Protein AF-A0A7S2WT23-F1 (afdb_monomer_lite)

Sequence (118 aa):
MSPLREPGRLGVALLGVVIVLTSAPALVLPLGLIFGAGTLAGWVFVKVLGQPALVGMLLAGLILRNVLPPALGLPDLRASYVIRGVALATIMLRAGLGLEVEAVAAQPLRLSLLAIVP

Radius of gyration: 19.06 Å; chains: 1; bounding box: 32×42×46 Å

Foldseek 3Di:
DDDDDDPPVVVVVVVVVVVVCVVDPLNCVLVVVLVVLLVVQLCCCCPPVVDHSVVSSVVSVVCCPVVPPCVSCHPPPVRVVVVVVVVVVVVVVVVVVPDDVVVCVVCVPVVVCVVVPD

Organism: NCBI:txid1034831

Secondary structure (DSSP, 8-state):
------THHHHHHHHHHHHHHHS-HHHHHHHHHHHHHHHHHHHHHHHTS---HHHHHHHHHHHHHHHS-GGGTPPPHHHHHHHHHHHHHHHHHHHHHTS-HHHHHHSHHHHHHHHH--

pLDDT: mean 74.92, std 12.89, range [41.28, 91.44]

Structure (mmCIF, N/CA/C/O backbone):
data_AF-A0A7S2WT23-F1
#
_entry.id   AF-A0A7S2WT23-F1
#
loop_
_atom_site.group_PDB
_atom_site.id
_atom_site.type_symbol
_atom_site.label_atom_id
_atom_site.label_alt_id
_atom_site.label_comp_id
_atom_site.label_asym_id
_atom_site.label_entity_id
_atom_site.label_seq_id
_atom_site.pdbx_PDB_ins_code
_atom_site.Cartn_x
_atom_site.Cartn_y
_atom_site.Cartn_z
_atom_site.occupancy
_atom_site.B_iso_or_equiv
_atom_site.auth_seq_id
_atom_site.auth_comp_id
_atom_site.auth_asym_id
_atom_site.auth_atom_id
_atom_site.pdbx_PDB_model_num
ATOM 1 N N . MET A 1 1 ? 5.422 27.945 26.414 1.00 42.12 1 MET A N 1
ATOM 2 C CA . MET A 1 1 ? 6.297 27.899 25.222 1.00 42.12 1 MET A CA 1
ATOM 3 C C . MET A 1 1 ? 5.836 26.743 24.350 1.00 42.12 1 MET A C 1
ATOM 5 O O . MET A 1 1 ? 6.148 25.599 24.634 1.00 42.12 1 MET A O 1
ATOM 9 N N . SER A 1 2 ? 4.982 27.044 23.377 1.00 41.28 2 SER A N 1
ATOM 10 C CA . SER A 1 2 ? 4.256 26.090 22.533 1.00 41.28 2 SER A CA 1
ATOM 11 C C . SER A 1 2 ? 4.743 26.205 21.084 1.00 41.28 2 SER A C 1
ATOM 13 O O . SER A 1 2 ? 4.551 27.271 20.494 1.00 41.28 2 SER A O 1
ATOM 15 N N . PRO A 1 3 ? 5.338 25.164 20.478 1.00 47.53 3 PRO A N 1
ATOM 16 C CA . PRO A 1 3 ? 5.655 25.175 19.060 1.00 47.53 3 PRO A CA 1
ATOM 17 C C . PRO A 1 3 ? 4.491 24.545 18.279 1.00 47.53 3 PRO A C 1
ATOM 19 O O . PRO A 1 3 ? 4.433 23.337 18.075 1.00 47.53 3 PRO A O 1
ATOM 22 N N . LEU A 1 4 ? 3.545 25.379 17.845 1.00 61.16 4 LEU A N 1
ATOM 23 C CA . LEU A 1 4 ? 2.530 25.044 16.841 1.00 61.16 4 LEU A CA 1
ATOM 24 C C . LEU A 1 4 ? 2.577 26.103 15.739 1.00 61.16 4 LEU A C 1
ATOM 26 O O . LEU A 1 4 ? 1.946 27.147 15.873 1.00 61.16 4 LEU A O 1
ATOM 30 N N . ARG A 1 5 ? 3.331 25.846 14.667 1.00 53.56 5 ARG A N 1
ATOM 31 C CA . ARG A 1 5 ? 3.137 26.394 13.308 1.00 53.56 5 ARG A CA 1
ATOM 32 C C . ARG A 1 5 ? 4.366 26.060 12.480 1.00 53.56 5 ARG A C 1
ATOM 34 O O . ARG A 1 5 ? 5.413 26.601 12.776 1.00 53.56 5 ARG A O 1
ATOM 41 N N . GLU A 1 6 ? 4.208 25.205 11.472 1.00 54.00 6 GLU A N 1
ATOM 42 C CA . GLU A 1 6 ? 4.614 25.467 10.077 1.00 54.00 6 GLU A CA 1
ATOM 43 C C . GLU A 1 6 ? 3.987 24.392 9.152 1.00 54.00 6 GLU A C 1
ATOM 45 O O . GLU A 1 6 ? 4.681 23.517 8.632 1.00 54.00 6 GLU A O 1
ATOM 50 N N . PRO A 1 7 ? 2.659 24.425 8.915 1.00 52.50 7 PRO A N 1
ATOM 51 C CA . PRO A 1 7 ? 1.992 23.528 7.958 1.00 52.50 7 PRO A CA 1
ATOM 52 C C . PRO A 1 7 ? 2.458 23.711 6.494 1.00 52.50 7 PRO A C 1
ATOM 54 O O . PRO A 1 7 ? 2.131 22.893 5.638 1.00 52.50 7 PRO A O 1
ATOM 57 N N . GLY A 1 8 ? 3.254 24.745 6.190 1.00 53.06 8 GLY A N 1
ATOM 58 C CA . GLY A 1 8 ? 3.769 25.020 4.844 1.00 53.06 8 GLY A CA 1
ATOM 59 C C . GLY A 1 8 ? 4.872 24.066 4.372 1.00 53.06 8 GLY A C 1
ATOM 60 O O . GLY A 1 8 ? 4.921 23.733 3.192 1.00 53.06 8 GLY A O 1
ATOM 61 N N . ARG A 1 9 ? 5.732 23.550 5.262 1.00 52.75 9 ARG A N 1
ATOM 62 C CA . ARG A 1 9 ? 6.879 22.716 4.838 1.00 52.75 9 ARG A CA 1
ATOM 63 C C . ARG A 1 9 ? 6.465 21.326 4.354 1.00 52.75 9 ARG A C 1
ATOM 65 O O . ARG A 1 9 ? 7.093 20.793 3.444 1.00 52.75 9 ARG A O 1
ATOM 72 N N . LEU A 1 10 ? 5.385 20.767 4.904 1.00 55.28 10 LEU A N 1
ATOM 73 C CA . LEU A 1 10 ? 4.840 19.473 4.475 1.00 55.28 10 LEU A CA 1
ATOM 74 C C . LEU A 1 10 ? 4.181 19.568 3.093 1.00 55.28 10 LEU A C 1
ATOM 76 O O . LEU A 1 10 ? 4.384 18.689 2.258 1.00 55.28 10 LEU A O 1
ATOM 80 N N . GLY A 1 11 ? 3.462 20.663 2.824 1.00 55.03 11 GLY A N 1
ATOM 81 C CA . GLY A 1 11 ? 2.871 20.933 1.512 1.00 55.03 11 GLY A CA 1
ATOM 82 C C . GLY A 1 11 ? 3.928 21.138 0.429 1.00 55.03 11 GLY A C 1
ATOM 83 O O . GLY A 1 11 ? 3.818 20.554 -0.644 1.00 55.03 11 GLY A O 1
ATOM 84 N N . VAL A 1 12 ? 4.994 21.887 0.730 1.00 56.59 12 VAL A N 1
ATOM 85 C CA . VAL A 1 12 ? 6.110 22.121 -0.205 1.00 56.59 12 VAL A CA 1
ATOM 86 C C . VAL A 1 12 ? 6.935 20.847 -0.431 1.00 56.59 12 VAL A C 1
ATOM 88 O O . VAL A 1 12 ? 7.392 20.615 -1.545 1.00 56.59 12 VAL A O 1
ATOM 91 N N . ALA A 1 13 ? 7.072 19.974 0.573 1.00 55.97 13 ALA A N 1
ATOM 92 C CA . ALA A 1 13 ? 7.712 18.668 0.411 1.00 55.97 13 ALA A CA 1
ATOM 93 C C . ALA A 1 13 ? 6.870 17.702 -0.442 1.00 55.97 13 ALA A C 1
ATOM 95 O O . ALA A 1 13 ? 7.418 17.022 -1.305 1.00 55.97 13 ALA A O 1
ATOM 96 N N . LEU A 1 14 ? 5.546 17.671 -0.256 1.00 56.06 14 LEU A N 1
ATOM 97 C CA . LEU A 1 14 ? 4.631 16.875 -1.084 1.00 56.06 14 LEU A CA 1
ATOM 98 C C . LEU A 1 14 ? 4.591 17.384 -2.530 1.00 56.06 14 LEU A C 1
ATOM 100 O O . LEU A 1 14 ? 4.715 16.584 -3.453 1.00 56.06 14 LEU A O 1
ATOM 104 N N . LEU A 1 15 ? 4.506 18.702 -2.734 1.00 54.06 15 LEU A N 1
ATOM 105 C CA . LEU A 1 15 ? 4.620 19.326 -4.057 1.00 54.06 15 LEU A CA 1
ATOM 106 C C . LEU A 1 15 ? 5.982 19.043 -4.692 1.00 54.06 15 LEU A C 1
ATOM 108 O O . LEU A 1 15 ? 6.037 18.668 -5.855 1.00 54.06 15 LEU A O 1
ATOM 112 N N . GLY A 1 16 ? 7.069 19.142 -3.926 1.00 56.41 16 GLY A N 1
ATOM 113 C CA . GLY A 1 16 ? 8.415 18.805 -4.384 1.00 56.41 16 GLY A CA 1
ATOM 114 C C . GLY A 1 16 ? 8.545 17.342 -4.808 1.00 56.41 16 GLY A C 1
ATOM 115 O O . GLY A 1 16 ? 9.106 17.066 -5.862 1.00 56.41 16 GLY A O 1
ATOM 116 N N . VAL A 1 17 ? 7.966 16.400 -4.057 1.00 59.53 17 VAL A N 1
ATOM 117 C CA . VAL A 1 17 ? 7.945 14.974 -4.425 1.00 59.53 17 VAL A CA 1
ATOM 118 C C . VAL A 1 17 ? 7.114 14.736 -5.687 1.00 59.53 17 VAL A C 1
ATOM 120 O O . VAL A 1 17 ? 7.558 14.005 -6.567 1.00 59.53 17 VAL A O 1
ATOM 123 N N . VAL A 1 18 ? 5.955 15.384 -5.827 1.00 58.72 18 VAL A N 1
ATOM 124 C CA . VAL A 1 18 ? 5.112 15.285 -7.032 1.00 58.72 18 VAL A CA 1
ATOM 125 C C . VAL A 1 18 ? 5.816 15.887 -8.258 1.00 58.72 18 VAL A C 1
ATOM 127 O O . VAL A 1 18 ? 5.779 15.300 -9.338 1.00 58.72 18 VAL A O 1
ATOM 130 N N . ILE A 1 19 ? 6.523 17.009 -8.102 1.00 56.31 19 ILE A N 1
ATOM 131 C CA . ILE A 1 19 ? 7.289 17.666 -9.175 1.00 56.31 19 ILE A CA 1
ATOM 132 C C . ILE A 1 19 ? 8.529 16.834 -9.566 1.00 56.31 19 ILE A C 1
ATOM 134 O O . ILE A 1 19 ? 8.837 16.674 -10.748 1.00 56.31 19 ILE A O 1
ATOM 138 N N . VAL A 1 20 ? 9.218 16.221 -8.599 1.00 56.88 20 VAL A N 1
ATOM 139 C CA . VAL A 1 20 ? 10.360 15.325 -8.865 1.00 56.88 20 VAL A CA 1
ATOM 140 C C . VAL A 1 20 ? 9.909 14.011 -9.519 1.00 56.88 20 VAL A C 1
ATOM 142 O O . VAL A 1 20 ? 10.590 13.518 -10.415 1.00 56.88 20 VAL A O 1
ATOM 145 N N . LEU A 1 21 ? 8.741 13.464 -9.158 1.00 56.22 21 LEU A N 1
ATOM 146 C CA . LEU A 1 21 ? 8.181 12.282 -9.828 1.00 56.22 21 LEU A CA 1
ATOM 147 C C . LEU A 1 21 ? 7.705 12.562 -11.266 1.00 56.22 21 LEU A C 1
ATOM 149 O O . LEU A 1 21 ? 7.743 11.658 -12.096 1.00 56.22 21 LEU A O 1
ATOM 153 N N . THR A 1 22 ? 7.256 13.785 -11.569 1.00 56.50 22 THR A N 1
ATOM 154 C CA . THR A 1 22 ? 6.714 14.157 -12.895 1.00 56.50 22 THR A CA 1
ATOM 155 C C . THR A 1 22 ? 7.769 14.636 -13.894 1.00 56.50 22 THR A C 1
ATOM 157 O O . THR A 1 22 ? 7.532 14.585 -15.098 1.00 56.50 22 THR A O 1
ATOM 160 N N . SER A 1 23 ? 8.949 15.054 -13.429 1.00 54.41 23 SER A N 1
ATOM 161 C CA . SER A 1 23 ? 10.048 15.555 -14.275 1.00 54.41 23 SER A CA 1
ATOM 162 C C . SER A 1 23 ? 10.962 14.462 -14.850 1.00 54.41 23 SER A C 1
ATOM 164 O O . SER A 1 23 ? 11.787 14.751 -15.716 1.00 54.41 23 SER A O 1
ATOM 166 N N . ALA A 1 24 ? 10.802 13.204 -14.426 1.00 60.12 24 ALA A N 1
ATOM 167 C CA . ALA A 1 24 ? 11.529 12.058 -14.969 1.00 60.12 24 ALA A CA 1
ATOM 168 C C . ALA A 1 24 ? 10.611 11.210 -15.878 1.00 60.12 24 ALA A C 1
ATOM 170 O O . ALA A 1 24 ? 9.957 10.284 -15.388 1.00 60.12 24 ALA A O 1
ATOM 171 N N . PRO A 1 25 ? 10.568 11.452 -17.206 1.00 59.53 25 PRO A N 1
ATOM 172 C CA . PRO A 1 25 ? 9.687 10.716 -18.125 1.00 59.53 25 PRO A CA 1
ATOM 173 C C . PRO A 1 25 ? 9.951 9.199 -18.132 1.00 59.53 25 PRO A C 1
ATOM 175 O O . PRO A 1 25 ? 9.050 8.416 -18.422 1.00 59.53 25 PRO A O 1
ATOM 178 N N . ALA A 1 26 ? 11.156 8.773 -17.734 1.00 63.09 26 ALA A N 1
ATOM 179 C CA . ALA A 1 26 ? 11.527 7.367 -17.593 1.00 63.09 26 ALA A CA 1
ATOM 180 C C . ALA A 1 26 ? 10.816 6.636 -16.433 1.00 63.09 26 ALA A C 1
ATOM 182 O O . ALA A 1 26 ? 10.719 5.415 -16.467 1.00 63.09 26 ALA A O 1
ATOM 183 N N . LEU A 1 27 ? 10.311 7.352 -15.417 1.00 64.19 27 LEU A N 1
ATOM 184 C CA . LEU A 1 27 ? 9.663 6.753 -14.238 1.00 64.19 27 LEU A CA 1
ATOM 185 C C . LEU A 1 27 ? 8.131 6.726 -14.332 1.00 64.19 27 LEU A C 1
ATOM 187 O O . LEU A 1 27 ? 7.490 5.931 -13.646 1.00 64.19 27 LEU A O 1
ATOM 191 N N . VAL A 1 28 ? 7.534 7.543 -15.202 1.00 70.62 28 VAL A N 1
ATOM 192 C CA . VAL A 1 28 ? 6.072 7.622 -15.369 1.00 70.62 28 VAL A CA 1
ATOM 193 C C . VAL A 1 28 ? 5.500 6.300 -15.882 1.00 70.62 28 VAL A C 1
ATOM 195 O O . VAL A 1 28 ? 4.486 5.823 -15.379 1.00 70.62 28 VAL A O 1
ATOM 198 N N . LEU A 1 29 ? 6.175 5.682 -16.852 1.00 73.88 29 LEU A N 1
ATOM 199 C CA . LEU A 1 29 ? 5.743 4.434 -17.478 1.00 73.88 29 LEU A CA 1
ATOM 200 C C . LEU A 1 29 ? 5.783 3.232 -16.510 1.00 73.88 29 LEU A C 1
ATOM 202 O O . LEU A 1 29 ? 4.747 2.581 -16.355 1.00 73.88 29 LEU A O 1
ATOM 206 N N . PRO A 1 30 ? 6.892 2.946 -15.793 1.00 75.00 30 PRO A N 1
ATOM 207 C CA . PRO A 1 30 ? 6.920 1.851 -14.824 1.00 75.00 30 PRO A CA 1
ATOM 208 C C . PRO A 1 30 ? 5.988 2.100 -13.630 1.00 75.00 30 PRO A C 1
ATOM 210 O O . PRO A 1 30 ? 5.333 1.164 -13.177 1.00 75.00 30 PRO A O 1
ATOM 213 N N . LEU A 1 31 ? 5.854 3.342 -13.143 1.00 75.38 31 LEU A N 1
ATOM 214 C CA . LEU A 1 31 ? 4.915 3.656 -12.058 1.00 75.38 31 LEU A CA 1
ATOM 215 C C . LEU A 1 31 ? 3.453 3.513 -12.492 1.00 75.38 31 LEU A C 1
ATOM 217 O O . LEU A 1 31 ? 2.656 2.946 -11.747 1.00 75.38 31 LEU A O 1
ATOM 221 N N . GLY A 1 32 ? 3.107 3.973 -13.696 1.00 79.56 32 GLY A N 1
ATOM 222 C CA . GLY A 1 32 ? 1.774 3.796 -14.270 1.00 79.56 32 GLY A CA 1
ATOM 223 C C . GLY A 1 32 ? 1.428 2.322 -14.475 1.00 79.56 32 GLY A C 1
ATOM 224 O O . GLY A 1 32 ? 0.322 1.897 -14.147 1.00 79.56 32 GLY A O 1
ATOM 225 N N . LEU A 1 33 ? 2.393 1.520 -14.931 1.00 81.31 33 LEU A N 1
ATOM 226 C CA . LEU A 1 33 ? 2.237 0.077 -15.099 1.00 81.31 33 LEU A CA 1
ATOM 227 C C . LEU A 1 33 ? 2.042 -0.641 -13.753 1.00 81.31 33 LEU A C 1
ATOM 229 O O . LEU A 1 33 ? 1.126 -1.450 -13.627 1.00 81.31 33 LEU A O 1
ATOM 233 N N . ILE A 1 34 ? 2.839 -0.310 -12.730 1.00 82.25 34 ILE A N 1
ATOM 234 C CA . ILE A 1 34 ? 2.670 -0.845 -11.367 1.00 82.25 34 ILE A CA 1
ATOM 235 C C . ILE A 1 34 ? 1.296 -0.462 -10.805 1.00 82.25 34 ILE A C 1
ATOM 237 O O . ILE A 1 34 ? 0.594 -1.313 -10.257 1.00 82.25 34 ILE A O 1
ATOM 241 N N . PHE A 1 35 ? 0.896 0.802 -10.955 1.00 83.44 35 PHE A N 1
ATOM 242 C CA . PHE A 1 35 ? -0.388 1.290 -10.464 1.00 83.44 35 PHE A CA 1
ATOM 243 C C . PHE A 1 35 ? -1.560 0.589 -11.156 1.00 83.44 35 PHE A C 1
ATOM 245 O O . PHE A 1 35 ? -2.450 0.078 -10.473 1.00 83.44 35 PHE A O 1
ATOM 252 N N . GLY A 1 36 ? -1.533 0.511 -12.490 1.00 84.56 36 GLY A N 1
ATOM 253 C CA . GLY A 1 36 ? -2.564 -0.138 -13.297 1.00 84.56 36 GLY A CA 1
ATOM 254 C C . GLY A 1 36 ? -2.673 -1.633 -13.010 1.00 84.56 36 GLY A C 1
ATOM 255 O O . GLY A 1 36 ? -3.761 -2.121 -12.715 1.00 84.56 36 GLY A O 1
ATOM 256 N N . ALA A 1 37 ? -1.550 -2.358 -13.007 1.00 84.69 37 ALA A N 1
ATOM 257 C CA . ALA A 1 37 ? -1.531 -3.786 -12.694 1.00 84.69 37 ALA A CA 1
ATOM 258 C C . ALA A 1 37 ? -2.028 -4.066 -11.265 1.00 84.69 37 ALA A C 1
ATOM 260 O O . ALA A 1 37 ? -2.814 -4.990 -11.051 1.00 84.69 37 ALA A O 1
ATOM 261 N N . GLY A 1 38 ? -1.625 -3.243 -10.291 1.00 84.81 38 GLY A N 1
ATOM 262 C CA . GLY A 1 38 ? -2.072 -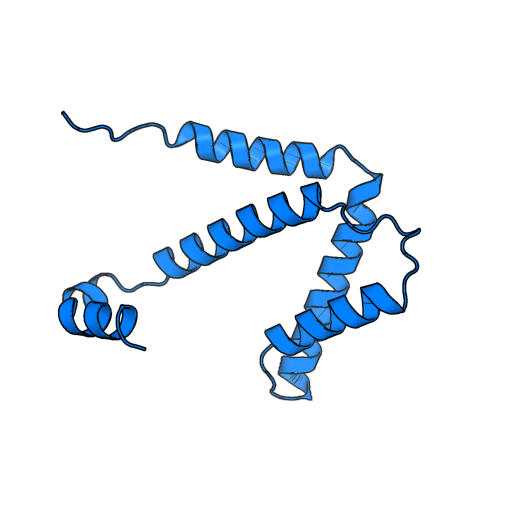3.362 -8.905 1.00 84.81 38 GLY A CA 1
ATOM 263 C C . GLY A 1 38 ? -3.571 -3.107 -8.727 1.00 84.81 38 GLY A C 1
ATOM 264 O O . GLY A 1 38 ? -4.235 -3.855 -8.010 1.00 84.81 38 GLY A O 1
ATOM 265 N N . THR A 1 39 ? -4.135 -2.094 -9.396 1.00 85.25 39 THR A N 1
ATOM 266 C CA . THR A 1 39 ? -5.583 -1.815 -9.324 1.00 85.25 39 THR A CA 1
ATOM 267 C C . THR A 1 39 ? -6.408 -2.902 -9.997 1.00 85.25 39 THR A C 1
ATOM 269 O O . THR A 1 39 ? -7.399 -3.342 -9.417 1.00 85.25 39 THR A O 1
ATOM 272 N N . LEU A 1 40 ? -5.986 -3.379 -11.171 1.00 85.94 40 LEU A N 1
ATOM 273 C CA . LEU A 1 40 ? -6.664 -4.467 -11.877 1.00 85.94 40 LEU A CA 1
ATOM 274 C C . LEU A 1 40 ? -6.657 -5.754 -11.051 1.00 85.94 40 LEU A C 1
ATOM 276 O O . LEU A 1 40 ? -7.709 -6.348 -10.830 1.00 85.94 40 LEU A O 1
ATOM 280 N N . ALA A 1 41 ? -5.498 -6.152 -10.525 1.00 86.44 41 ALA A N 1
ATOM 281 C CA . ALA A 1 41 ? -5.391 -7.357 -9.711 1.00 86.44 41 ALA A CA 1
ATOM 282 C C . ALA A 1 41 ? -6.166 -7.242 -8.394 1.00 86.44 41 ALA A C 1
ATOM 284 O O . ALA A 1 41 ? -6.866 -8.177 -8.013 1.00 86.44 41 ALA A O 1
ATOM 285 N N . GLY A 1 42 ? -6.101 -6.090 -7.718 1.00 82.69 42 GLY A N 1
ATOM 286 C CA . GLY A 1 42 ? -6.899 -5.833 -6.519 1.00 82.69 42 GLY A CA 1
ATOM 287 C C . GLY A 1 42 ? -8.402 -5.917 -6.800 1.00 82.69 42 GLY A C 1
ATOM 288 O O . GLY A 1 42 ? -9.139 -6.531 -6.032 1.00 82.69 42 GLY A O 1
ATOM 289 N N . TRP A 1 43 ? -8.855 -5.366 -7.929 1.00 86.31 43 TRP A N 1
ATOM 290 C CA . TRP A 1 43 ? -10.255 -5.432 -8.344 1.00 86.31 43 TRP A CA 1
ATOM 291 C C . TRP A 1 43 ? -10.701 -6.864 -8.650 1.00 86.31 43 TRP A C 1
ATOM 293 O O . TRP A 1 43 ? -11.739 -7.293 -8.147 1.00 86.31 43 TRP A O 1
ATOM 303 N N . VAL A 1 44 ? -9.899 -7.626 -9.399 1.00 86.88 44 VAL A N 1
ATOM 304 C CA . VAL A 1 44 ? -10.175 -9.039 -9.701 1.00 86.88 44 VAL A CA 1
ATOM 305 C C . VAL A 1 44 ? -10.250 -9.864 -8.414 1.00 86.88 44 VAL A C 1
ATOM 307 O O . VAL A 1 44 ? -11.192 -10.631 -8.238 1.00 86.88 44 VAL A O 1
ATOM 310 N N . PHE A 1 45 ? -9.321 -9.675 -7.474 1.00 86.75 45 PHE A N 1
ATOM 311 C CA . PHE A 1 45 ? -9.316 -10.425 -6.213 1.00 86.75 45 PHE A CA 1
ATOM 312 C C . PHE A 1 45 ? -10.534 -10.127 -5.335 1.00 86.75 45 PHE A C 1
ATOM 314 O O . PHE A 1 45 ? -11.101 -11.048 -4.748 1.00 86.75 45 PHE A O 1
ATOM 321 N N . VAL A 1 46 ? -10.989 -8.874 -5.297 1.00 89.12 46 VAL A N 1
ATOM 322 C CA . VAL A 1 46 ? -12.195 -8.509 -4.542 1.00 89.12 46 VAL A CA 1
ATOM 323 C C . VAL A 1 46 ? -13.461 -9.017 -5.229 1.00 89.12 46 VAL A C 1
ATOM 325 O O . VAL A 1 46 ? -14.351 -9.536 -4.560 1.00 89.12 46 VAL A O 1
ATOM 328 N N . LYS A 1 47 ? -13.575 -8.861 -6.554 1.00 86.75 47 LYS A N 1
ATOM 329 C CA . LYS A 1 47 ? -14.820 -9.149 -7.285 1.00 86.75 47 LYS A CA 1
ATOM 330 C C . LYS A 1 47 ? -15.003 -10.610 -7.668 1.00 86.75 47 LYS A C 1
ATOM 332 O O . LYS A 1 47 ? -16.141 -11.060 -7.718 1.00 86.75 47 LYS A O 1
ATOM 337 N N . VAL A 1 48 ? -13.919 -11.325 -7.953 1.00 85.12 48 VAL A N 1
ATOM 338 C CA . VAL A 1 48 ? -13.969 -12.710 -8.442 1.00 85.12 48 VAL A CA 1
ATOM 339 C C . VAL A 1 48 ? -13.681 -13.700 -7.318 1.00 85.12 48 VAL A C 1
ATOM 341 O O . VAL A 1 48 ? -14.378 -14.700 -7.197 1.00 85.12 48 VAL A O 1
ATOM 344 N N . LEU A 1 49 ? -12.674 -13.418 -6.485 1.00 80.81 49 LEU A N 1
ATOM 345 C CA . LEU A 1 49 ? -12.203 -14.351 -5.452 1.00 80.81 49 LEU A CA 1
ATOM 346 C C . LEU A 1 49 ? -12.761 -14.052 -4.053 1.00 80.81 49 LEU A C 1
ATOM 348 O O . LEU A 1 49 ? -12.591 -14.868 -3.151 1.00 80.81 49 LEU A O 1
ATOM 352 N N . GLY A 1 50 ? -13.394 -12.890 -3.846 1.00 85.38 50 GLY A N 1
ATOM 353 C CA . GLY A 1 50 ? -13.881 -12.455 -2.530 1.00 85.38 50 GLY A CA 1
ATOM 354 C C . GLY A 1 50 ? -12.767 -12.245 -1.496 1.00 85.38 50 GLY A C 1
ATOM 355 O O . GLY A 1 50 ? -13.033 -12.176 -0.299 1.00 85.38 50 GLY A O 1
ATOM 356 N N . GLN A 1 51 ? -11.513 -12.166 -1.945 1.00 87.06 51 GLN A N 1
ATOM 357 C CA . GLN A 1 51 ? -10.340 -12.008 -1.094 1.00 87.06 51 GLN A CA 1
ATOM 358 C C . GLN A 1 51 ? -9.982 -10.526 -0.915 1.00 87.06 51 GLN A C 1
ATOM 360 O O . GLN A 1 51 ? -10.331 -9.687 -1.751 1.00 87.06 51 GLN A O 1
ATOM 365 N N . PRO A 1 52 ? -9.261 -10.168 0.164 1.00 87.06 52 PRO A N 1
ATOM 366 C CA . PRO A 1 52 ? -8.838 -8.792 0.383 1.00 87.06 52 PRO A CA 1
ATOM 367 C C . PRO A 1 52 ? -7.953 -8.292 -0.767 1.00 87.06 52 PRO A C 1
ATOM 369 O O . PRO A 1 52 ? -6.992 -8.952 -1.165 1.00 87.06 52 PRO A O 1
ATOM 372 N N . ALA A 1 53 ? -8.240 -7.079 -1.255 1.00 83.12 53 ALA A N 1
ATOM 373 C CA . ALA A 1 53 ? -7.545 -6.444 -2.385 1.00 83.12 53 ALA A CA 1
ATOM 374 C C . ALA A 1 53 ? -6.013 -6.427 -2.240 1.00 83.12 53 ALA A C 1
ATOM 376 O O . ALA A 1 53 ? -5.286 -6.511 -3.228 1.00 83.12 53 ALA A O 1
ATOM 377 N N . LEU A 1 54 ? -5.536 -6.344 -0.995 1.00 85.75 54 LEU A N 1
ATOM 378 C CA . LEU A 1 54 ? -4.123 -6.353 -0.618 1.00 85.75 54 LEU A CA 1
ATOM 379 C C . LEU A 1 54 ? -3.377 -7.585 -1.150 1.00 85.75 54 LEU A C 1
ATOM 381 O O . LEU A 1 54 ? -2.245 -7.459 -1.613 1.00 85.75 54 LEU A O 1
ATOM 385 N N . VAL A 1 55 ? -4.021 -8.756 -1.141 1.00 86.69 55 VAL A N 1
ATOM 386 C CA . VAL A 1 55 ? -3.432 -10.005 -1.648 1.00 86.69 55 VAL A CA 1
ATOM 387 C C . VAL A 1 55 ? -3.250 -9.928 -3.162 1.00 86.69 55 VAL A C 1
ATOM 389 O O . VAL A 1 55 ? -2.169 -10.227 -3.669 1.00 86.69 55 VAL A O 1
ATOM 392 N N . GLY A 1 56 ? -4.267 -9.441 -3.880 1.00 84.44 56 GLY A N 1
ATOM 393 C CA . GLY A 1 56 ? -4.192 -9.236 -5.328 1.00 84.44 56 GLY A CA 1
ATOM 394 C C . GLY A 1 56 ? -3.113 -8.224 -5.720 1.00 84.44 56 GLY A C 1
ATOM 395 O O . GLY A 1 56 ? -2.334 -8.469 -6.639 1.00 84.44 56 GLY A O 1
ATOM 396 N N . MET A 1 57 ? -3.001 -7.121 -4.977 1.00 85.62 57 MET A N 1
ATOM 3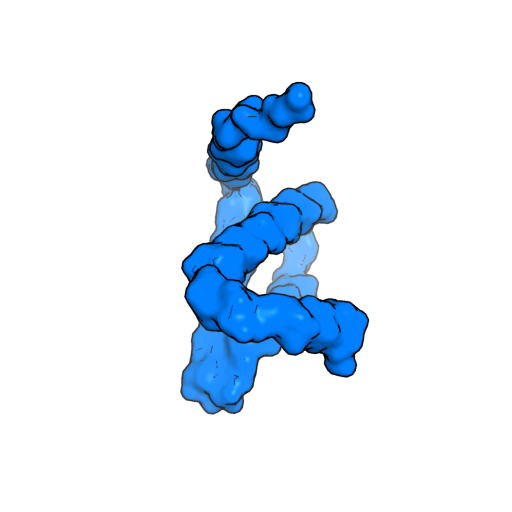97 C CA . MET A 1 57 ? -1.958 -6.111 -5.188 1.00 85.62 57 MET A CA 1
ATOM 398 C C . MET A 1 57 ? -0.542 -6.661 -4.955 1.00 85.62 57 MET A C 1
ATOM 400 O O . MET A 1 57 ? 0.378 -6.329 -5.704 1.00 85.62 57 MET A O 1
ATOM 404 N N . LEU A 1 58 ? -0.354 -7.524 -3.952 1.00 86.50 58 LEU A N 1
ATOM 405 C CA . LEU A 1 58 ? 0.944 -8.134 -3.657 1.00 86.50 58 LEU A CA 1
ATOM 406 C C . LEU A 1 58 ? 1.352 -9.157 -4.725 1.00 86.50 58 LEU A C 1
ATOM 408 O O . LEU A 1 58 ? 2.497 -9.151 -5.182 1.00 86.50 58 LEU A O 1
ATOM 412 N N . LEU A 1 59 ? 0.409 -9.990 -5.171 1.00 86.31 59 LEU A N 1
ATOM 413 C CA . LEU A 1 59 ? 0.638 -10.944 -6.255 1.00 86.31 59 LEU A CA 1
ATOM 414 C C . LEU A 1 59 ? 0.951 -10.243 -7.574 1.00 86.31 59 LEU A C 1
ATOM 416 O O . LEU A 1 59 ? 1.877 -10.659 -8.265 1.00 86.31 59 LEU A O 1
ATOM 420 N N . ALA A 1 60 ? 0.260 -9.145 -7.892 1.00 85.94 60 ALA A N 1
ATOM 421 C CA . ALA A 1 60 ? 0.579 -8.336 -9.064 1.00 85.94 60 ALA A CA 1
ATOM 422 C C . ALA A 1 60 ? 2.033 -7.864 -9.041 1.00 85.94 60 ALA A C 1
ATOM 424 O O . ALA A 1 60 ? 2.736 -8.037 -10.030 1.00 85.94 60 ALA A O 1
ATOM 425 N N . GLY A 1 61 ? 2.511 -7.340 -7.907 1.00 83.06 61 GLY A N 1
ATOM 426 C CA . GLY A 1 61 ? 3.905 -6.919 -7.757 1.00 83.06 61 GLY A CA 1
ATOM 427 C C . GLY A 1 61 ? 4.907 -8.071 -7.887 1.00 83.06 61 GLY A C 1
ATOM 428 O O . GLY A 1 61 ? 5.960 -7.904 -8.502 1.00 83.06 61 GLY A O 1
ATOM 429 N N . LEU A 1 62 ? 4.578 -9.253 -7.354 1.00 84.00 62 LEU A N 1
ATOM 430 C CA . LEU A 1 62 ? 5.426 -10.444 -7.457 1.00 84.00 62 LEU A CA 1
ATOM 431 C C . LEU A 1 62 ? 5.496 -10.973 -8.895 1.00 84.00 62 LEU A C 1
ATOM 433 O O . LEU A 1 62 ? 6.574 -11.334 -9.362 1.00 84.00 62 LEU A O 1
ATOM 437 N N . ILE A 1 63 ? 4.376 -10.971 -9.616 1.00 85.25 63 ILE A N 1
ATOM 438 C CA . ILE A 1 63 ? 4.324 -11.341 -11.034 1.00 85.25 63 ILE A CA 1
ATOM 439 C C . ILE A 1 63 ? 5.112 -10.325 -11.860 1.00 85.25 63 ILE A C 1
ATOM 441 O O . ILE A 1 63 ? 5.975 -10.720 -12.635 1.00 85.25 63 ILE A O 1
ATOM 445 N N . LEU A 1 64 ? 4.895 -9.025 -11.647 1.00 81.94 64 LEU A N 1
ATOM 446 C CA . LEU A 1 64 ? 5.614 -7.968 -12.364 1.00 81.94 64 LEU A CA 1
ATOM 447 C C . LEU A 1 64 ? 7.126 -8.084 -12.173 1.00 81.94 64 LEU A C 1
ATOM 449 O O . LEU A 1 64 ? 7.871 -7.948 -13.132 1.00 81.94 64 LEU A O 1
ATOM 453 N N . ARG A 1 65 ? 7.580 -8.395 -10.955 1.00 79.50 65 ARG A N 1
ATOM 454 C CA . ARG A 1 65 ? 9.006 -8.564 -10.654 1.00 79.50 65 ARG A CA 1
ATOM 455 C C . ARG A 1 65 ? 9.639 -9.782 -11.335 1.00 79.50 65 ARG A C 1
ATOM 457 O O . ARG A 1 65 ? 10.834 -9.748 -11.604 1.00 79.50 65 ARG A O 1
ATOM 464 N N . ASN A 1 66 ? 8.875 -10.850 -11.560 1.00 81.44 66 ASN A N 1
ATOM 465 C CA . ASN A 1 66 ? 9.385 -12.094 -12.144 1.00 81.44 66 ASN A CA 1
ATOM 466 C C . ASN A 1 66 ? 9.194 -12.175 -13.668 1.00 81.44 66 ASN A C 1
ATOM 468 O O . ASN A 1 66 ? 9.971 -12.845 -14.338 1.00 81.44 66 ASN A O 1
ATOM 472 N N . VAL A 1 67 ? 8.167 -11.516 -14.214 1.00 76.50 67 VAL A N 1
ATOM 473 C CA . VAL A 1 67 ? 7.816 -11.567 -15.644 1.00 76.50 67 VAL A CA 1
ATOM 474 C C . VAL A 1 67 ? 8.441 -10.413 -16.426 1.00 76.50 67 VAL A C 1
ATOM 476 O O . VAL A 1 67 ? 8.847 -10.610 -17.569 1.00 76.50 67 VAL A O 1
ATOM 479 N N . LEU A 1 68 ? 8.551 -9.216 -15.837 1.00 71.62 68 LEU A N 1
ATOM 480 C CA . LEU A 1 68 ? 9.260 -8.106 -16.473 1.00 71.62 68 LEU A CA 1
ATOM 481 C C . LEU A 1 68 ? 10.733 -8.131 -16.041 1.00 71.62 68 LEU A C 1
ATOM 483 O O . LEU A 1 68 ? 11.018 -8.054 -14.843 1.00 71.62 68 LEU A O 1
ATOM 487 N N . PRO A 1 69 ? 11.686 -8.187 -16.990 1.00 63.38 69 PRO A N 1
ATOM 488 C CA . PRO A 1 69 ? 13.097 -8.061 -16.667 1.00 63.38 69 PRO A CA 1
ATOM 489 C C . PRO A 1 69 ? 13.380 -6.744 -15.923 1.00 63.38 69 PRO A C 1
ATOM 491 O O . PRO A 1 69 ? 12.736 -5.727 -16.207 1.00 63.38 69 PRO A O 1
ATOM 494 N N . PRO A 1 70 ? 14.412 -6.693 -15.059 1.00 59.47 70 PRO A N 1
ATOM 495 C CA . PRO A 1 70 ? 14.845 -5.463 -14.385 1.00 59.47 70 PRO A CA 1
ATOM 496 C C . PRO A 1 70 ? 15.224 -4.322 -15.352 1.00 59.47 70 PRO A C 1
ATOM 498 O O . PRO A 1 70 ? 15.352 -3.175 -14.931 1.00 59.47 70 PRO A O 1
ATOM 501 N N . ALA A 1 71 ? 15.344 -4.615 -16.652 1.00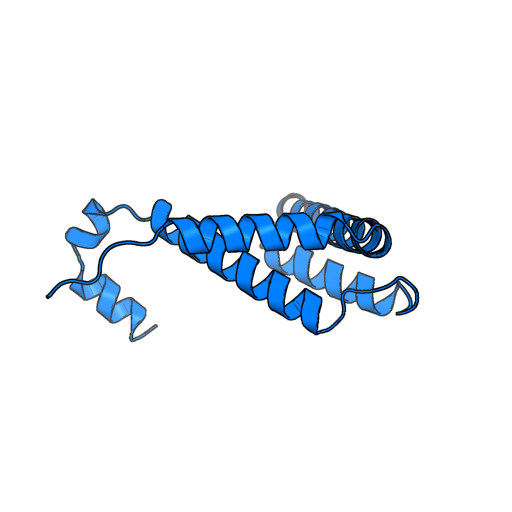 53.94 71 ALA A N 1
ATOM 502 C CA . ALA A 1 71 ? 15.563 -3.653 -17.729 1.00 53.94 71 ALA A CA 1
ATOM 503 C C . ALA A 1 71 ? 14.408 -2.651 -17.944 1.00 53.94 71 ALA A C 1
ATOM 505 O O . ALA A 1 71 ? 14.633 -1.612 -18.556 1.00 53.94 71 ALA A O 1
ATOM 506 N N . LEU A 1 72 ? 13.197 -2.904 -17.426 1.00 59.19 72 LEU A N 1
ATOM 507 C CA . LEU A 1 72 ? 12.059 -1.971 -17.534 1.00 59.19 72 LEU A CA 1
ATOM 508 C C . LEU A 1 72 ? 12.086 -0.808 -16.526 1.00 59.19 72 LEU A C 1
ATOM 510 O O . LEU A 1 72 ? 11.090 -0.106 -16.367 1.00 59.19 72 LEU A O 1
ATOM 514 N N . GLY A 1 73 ? 13.222 -0.573 -15.862 1.00 60.53 73 GLY A N 1
ATOM 515 C CA . GLY A 1 73 ? 13.389 0.587 -14.984 1.00 60.53 73 GLY A CA 1
ATOM 516 C C . GLY A 1 73 ? 12.488 0.516 -13.754 1.00 60.53 73 GLY A C 1
ATOM 517 O O . GLY A 1 73 ? 11.846 1.503 -13.393 1.00 60.53 73 GLY A O 1
ATOM 518 N N . LEU A 1 74 ? 12.413 -0.662 -13.121 1.00 64.31 74 LEU A N 1
ATOM 519 C CA . LEU A 1 74 ? 11.735 -0.808 -11.832 1.00 64.31 74 LEU A CA 1
ATOM 520 C C . LEU A 1 74 ? 12.275 0.252 -10.852 1.00 64.31 74 LEU A C 1
ATOM 522 O O . LEU A 1 74 ? 13.484 0.500 -10.837 1.00 64.31 74 LEU A O 1
ATOM 526 N N . PRO A 1 75 ? 11.404 0.892 -10.052 1.00 64.94 75 PRO A N 1
ATOM 527 C CA . PRO A 1 75 ? 11.804 1.999 -9.196 1.00 64.94 75 PRO A CA 1
ATOM 528 C C . PRO A 1 75 ? 12.935 1.581 -8.252 1.00 64.94 75 PRO A C 1
ATOM 530 O O . PRO A 1 75 ? 12.795 0.636 -7.473 1.00 64.94 75 PRO A O 1
ATOM 533 N N . ASP A 1 76 ? 14.043 2.321 -8.322 1.00 70.19 76 ASP A N 1
ATOM 534 C CA . ASP A 1 76 ? 15.228 2.123 -7.488 1.00 70.19 76 ASP A CA 1
ATOM 535 C C . ASP A 1 76 ? 14.879 2.183 -5.983 1.00 70.19 76 ASP A C 1
ATOM 537 O O . ASP A 1 76 ? 13.829 2.700 -5.578 1.00 70.19 76 ASP A O 1
ATOM 541 N N . LEU A 1 77 ? 15.767 1.679 -5.124 1.00 74.06 77 LEU A N 1
ATOM 542 C CA . LEU A 1 77 ? 15.597 1.633 -3.665 1.00 74.06 77 LEU A CA 1
ATOM 543 C C . LEU A 1 77 ? 15.191 2.996 -3.083 1.00 74.06 77 LEU A C 1
ATOM 545 O O . LEU A 1 77 ? 14.359 3.065 -2.175 1.00 74.06 77 LEU A O 1
ATOM 549 N N . ARG A 1 78 ? 15.718 4.089 -3.651 1.00 70.69 78 ARG A N 1
ATOM 550 C CA . ARG A 1 78 ? 15.359 5.465 -3.276 1.00 70.69 78 ARG A CA 1
ATOM 551 C C . ARG A 1 78 ? 13.905 5.805 -3.600 1.00 70.69 78 ARG A C 1
ATOM 553 O O . ARG A 1 78 ? 13.198 6.319 -2.735 1.00 70.69 78 ARG A O 1
ATOM 560 N N . ALA A 1 79 ? 13.441 5.492 -4.809 1.00 72.31 79 ALA A N 1
ATOM 561 C CA . ALA A 1 79 ? 12.056 5.728 -5.211 1.00 72.31 79 ALA A CA 1
ATOM 562 C C . ALA A 1 79 ? 11.090 4.890 -4.359 1.00 72.31 79 ALA A C 1
ATOM 564 O O . ALA A 1 79 ? 10.082 5.403 -3.881 1.00 72.31 79 ALA A O 1
ATOM 565 N N . SER A 1 80 ? 11.449 3.636 -4.071 1.00 76.81 80 SER A N 1
ATOM 566 C CA . SER A 1 80 ? 10.678 2.769 -3.174 1.00 76.81 80 SER A CA 1
ATOM 567 C C . SER A 1 80 ? 10.561 3.336 -1.753 1.00 76.81 80 SER A C 1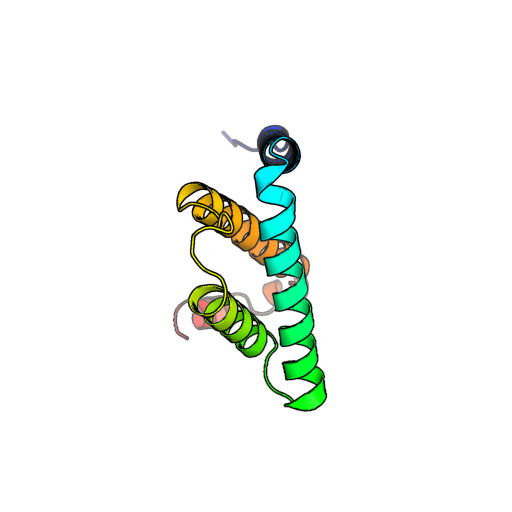
ATOM 569 O O . SER A 1 80 ? 9.483 3.280 -1.161 1.00 76.81 80 SER A O 1
ATOM 571 N N . TYR A 1 81 ? 11.635 3.909 -1.200 1.00 80.38 81 TYR A N 1
ATOM 572 C CA . TYR A 1 81 ? 11.607 4.549 0.120 1.00 80.38 81 TYR A CA 1
ATOM 573 C C . TYR A 1 81 ? 10.670 5.764 0.149 1.00 80.38 81 TYR A C 1
ATOM 575 O O . TYR A 1 81 ? 9.831 5.877 1.044 1.00 80.38 81 TYR A O 1
ATOM 583 N N . VAL A 1 82 ? 10.756 6.633 -0.865 1.00 81.06 82 VAL A N 1
ATOM 584 C CA . VAL A 1 82 ? 9.893 7.820 -0.986 1.00 81.06 82 VAL A CA 1
ATOM 585 C C . VAL A 1 82 ? 8.425 7.421 -1.138 1.00 81.06 82 VAL A C 1
ATOM 587 O O . VAL A 1 82 ? 7.578 7.927 -0.405 1.00 81.06 82 VAL A O 1
ATOM 590 N N . ILE A 1 83 ? 8.118 6.472 -2.029 1.00 81.12 83 ILE A N 1
ATOM 591 C CA . ILE A 1 83 ? 6.747 5.991 -2.255 1.00 81.12 83 ILE A CA 1
ATOM 592 C C . ILE A 1 83 ? 6.167 5.393 -0.973 1.00 81.12 83 ILE A C 1
ATOM 594 O O . ILE A 1 83 ? 5.030 5.700 -0.625 1.00 81.12 83 ILE A O 1
ATOM 598 N N . ARG A 1 84 ? 6.939 4.588 -0.231 1.00 83.31 84 ARG A N 1
ATOM 599 C CA . ARG A 1 84 ? 6.496 4.036 1.059 1.00 83.31 84 ARG A CA 1
ATOM 600 C C . ARG A 1 84 ? 6.227 5.128 2.086 1.00 83.31 84 ARG A C 1
ATOM 602 O O . ARG A 1 84 ? 5.208 5.061 2.762 1.00 83.31 84 ARG A O 1
ATOM 609 N N . GLY A 1 85 ? 7.097 6.133 2.182 1.00 85.62 85 GLY A N 1
ATOM 610 C CA . GLY A 1 85 ? 6.901 7.266 3.087 1.00 85.62 85 GLY A CA 1
ATOM 611 C C . GLY A 1 85 ? 5.610 8.029 2.785 1.00 85.62 85 GLY A C 1
ATOM 612 O O . GLY A 1 85 ? 4.793 8.240 3.679 1.00 85.62 85 GLY A O 1
ATOM 613 N N . VAL A 1 86 ? 5.383 8.372 1.514 1.00 83.56 86 VAL A N 1
ATOM 614 C CA . VAL A 1 86 ? 4.161 9.065 1.073 1.00 83.56 86 VAL A CA 1
ATOM 615 C C . VAL A 1 86 ? 2.923 8.189 1.266 1.00 83.56 86 VAL A C 1
ATOM 617 O O . VAL A 1 86 ? 1.904 8.672 1.760 1.00 83.56 86 VAL A O 1
ATOM 620 N N . ALA A 1 87 ? 2.999 6.900 0.928 1.00 83.56 87 ALA A N 1
ATOM 621 C CA . ALA A 1 87 ? 1.896 5.962 1.104 1.00 83.56 87 ALA A CA 1
ATOM 622 C C . ALA A 1 87 ? 1.513 5.815 2.582 1.00 83.56 87 ALA A C 1
ATOM 624 O O . ALA A 1 87 ? 0.338 5.937 2.913 1.00 83.56 87 ALA A O 1
ATOM 625 N N . LEU A 1 88 ? 2.488 5.624 3.478 1.00 88.50 88 LEU A N 1
ATOM 626 C CA . LEU A 1 88 ? 2.244 5.535 4.920 1.00 88.50 88 LEU A CA 1
ATOM 627 C C . LEU A 1 88 ? 1.652 6.829 5.473 1.00 88.50 88 LEU A C 1
ATOM 629 O O . LEU A 1 88 ? 0.660 6.773 6.195 1.00 88.50 88 LEU A O 1
ATOM 633 N N . ALA A 1 89 ? 2.196 7.987 5.091 1.00 88.56 89 ALA A N 1
ATOM 634 C CA . ALA A 1 89 ? 1.642 9.278 5.489 1.00 88.56 89 ALA A CA 1
ATOM 635 C C . ALA A 1 89 ? 0.185 9.430 5.023 1.00 88.56 89 ALA A C 1
ATOM 637 O O . ALA A 1 89 ? -0.678 9.822 5.803 1.00 88.56 89 ALA A O 1
ATOM 638 N N . THR A 1 90 ? -0.113 9.049 3.779 1.00 85.00 90 THR A N 1
ATOM 639 C CA . THR A 1 90 ? -1.466 9.129 3.211 1.00 85.00 90 THR A CA 1
ATOM 640 C C . THR A 1 90 ? -2.433 8.166 3.903 1.00 85.00 90 THR A C 1
ATOM 642 O O . THR A 1 90 ? -3.561 8.546 4.207 1.00 85.00 90 THR A O 1
ATOM 645 N N . ILE A 1 91 ? -2.006 6.932 4.193 1.00 86.75 91 ILE A N 1
ATOM 646 C CA . ILE A 1 91 ? -2.821 5.933 4.900 1.00 86.75 91 ILE A CA 1
ATOM 647 C C . ILE A 1 91 ? -3.101 6.387 6.335 1.00 86.75 91 ILE A C 1
ATOM 649 O O . ILE A 1 91 ? -4.246 6.309 6.770 1.00 86.75 91 ILE A O 1
ATOM 653 N N . MET A 1 92 ? -2.099 6.906 7.049 1.00 88.25 92 MET A N 1
ATOM 654 C CA . MET A 1 92 ? -2.263 7.426 8.412 1.00 88.25 92 MET A CA 1
ATOM 655 C C . MET A 1 92 ? -3.173 8.652 8.452 1.00 88.25 92 MET A C 1
ATOM 657 O O . MET A 1 92 ? -4.063 8.716 9.292 1.00 88.25 92 MET A O 1
ATOM 661 N N . LEU A 1 93 ? -3.011 9.592 7.515 1.00 88.50 93 LEU A N 1
ATOM 662 C CA . LEU A 1 93 ? -3.913 10.737 7.388 1.00 88.50 93 LEU A CA 1
ATOM 663 C C . LEU A 1 93 ? -5.346 10.283 7.102 1.00 88.50 93 LEU A C 1
ATOM 665 O O . LEU A 1 93 ? -6.280 10.748 7.746 1.00 88.50 93 LEU A O 1
ATOM 669 N N . ARG A 1 94 ? -5.531 9.334 6.180 1.00 84.50 94 ARG A N 1
ATOM 670 C CA . ARG A 1 94 ? -6.856 8.799 5.849 1.00 84.50 94 ARG A CA 1
ATOM 671 C C . ARG A 1 94 ? -7.495 8.064 7.028 1.00 84.50 94 ARG A C 1
ATOM 673 O O . ARG A 1 94 ? -8.685 8.239 7.260 1.00 84.50 94 ARG A O 1
ATOM 680 N N . ALA A 1 95 ? -6.722 7.269 7.766 1.00 84.19 95 ALA A N 1
ATOM 681 C CA . ALA A 1 95 ? -7.188 6.587 8.971 1.00 84.19 95 ALA A CA 1
ATOM 682 C C . ALA A 1 95 ? -7.542 7.589 10.082 1.00 84.19 95 ALA A C 1
ATOM 684 O O . ALA A 1 95 ? -8.577 7.446 10.721 1.00 84.19 95 ALA A O 1
ATOM 685 N N . GLY A 1 96 ? -6.729 8.637 10.251 1.00 84.44 96 GLY A N 1
ATOM 686 C CA . GLY A 1 96 ? -6.971 9.740 11.182 1.00 84.44 96 GLY A CA 1
ATOM 687 C C . GLY A 1 96 ? -8.258 10.511 10.892 1.00 84.44 96 GLY A C 1
ATOM 688 O O . GLY A 1 96 ? -9.008 10.818 11.809 1.00 84.44 96 GLY A O 1
ATOM 689 N N . LEU A 1 97 ? -8.537 10.791 9.617 1.00 83.94 97 LEU A N 1
ATOM 690 C CA . LEU A 1 97 ? -9.745 11.508 9.193 1.00 83.94 97 LEU A CA 1
ATOM 691 C C . LEU A 1 97 ? -11.018 10.651 9.253 1.00 83.94 97 LEU A C 1
ATOM 693 O O . LEU A 1 97 ? -12.111 11.199 9.332 1.00 83.94 97 LEU A O 1
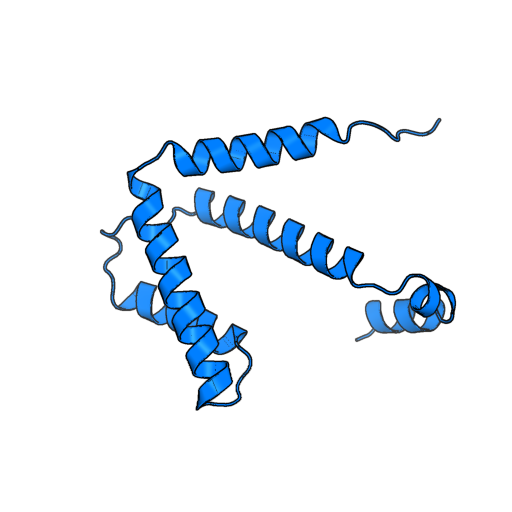ATOM 697 N N . GLY A 1 98 ? -10.885 9.324 9.187 1.00 76.31 98 GLY A N 1
ATOM 698 C CA . GLY A 1 98 ? -12.004 8.385 9.306 1.00 76.31 98 GLY A CA 1
ATOM 699 C C . GLY A 1 98 ? -12.348 7.995 10.746 1.00 76.31 98 GLY A C 1
ATOM 700 O O . GLY A 1 98 ? -13.283 7.225 10.947 1.00 76.31 98 GLY A O 1
ATOM 701 N N . LEU A 1 99 ? -11.592 8.477 11.736 1.00 81.25 99 LEU A N 1
ATOM 702 C CA . LEU A 1 99 ? -11.845 8.206 13.149 1.00 81.25 99 LEU A CA 1
ATOM 703 C C . LEU A 1 99 ? -12.942 9.133 13.682 1.00 81.25 99 LEU A C 1
ATOM 705 O O . LEU A 1 99 ? -12.791 10.354 13.704 1.00 81.25 99 LEU A O 1
ATOM 709 N N . GLU A 1 100 ? -14.031 8.542 14.170 1.00 82.19 100 GLU A N 1
ATOM 710 C CA . GLU A 1 100 ? -15.067 9.265 14.906 1.00 82.19 100 GLU A CA 1
ATOM 711 C C . GLU A 1 100 ? -14.525 9.701 16.271 1.00 82.19 100 GLU A C 1
ATOM 713 O O . GLU A 1 100 ? -14.410 8.908 17.208 1.00 82.19 100 GLU A O 1
ATOM 718 N N . VAL A 1 101 ? -14.183 10.986 16.387 1.00 78.69 101 VAL A N 1
ATOM 719 C CA . VAL A 1 101 ? -13.590 11.568 17.603 1.00 78.69 101 VAL A CA 1
ATOM 720 C C . VAL A 1 101 ? -14.497 11.365 18.822 1.00 78.69 101 VAL A C 1
ATOM 722 O O . VAL A 1 101 ? -14.008 11.119 19.922 1.00 78.69 101 VAL A O 1
ATOM 725 N N . GLU A 1 102 ? -15.813 11.394 18.620 1.00 78.44 102 GLU A N 1
ATOM 726 C CA . GLU A 1 102 ? -16.822 11.176 19.661 1.00 78.44 102 GLU A CA 1
ATOM 727 C C . GLU A 1 102 ? -16.817 9.729 20.183 1.00 78.44 102 GLU A C 1
ATOM 729 O O . GLU A 1 102 ? -16.833 9.508 21.395 1.00 78.44 102 GLU A O 1
ATOM 734 N N . ALA A 1 103 ? -16.693 8.735 19.295 1.00 76.69 103 ALA A N 1
ATOM 735 C CA . ALA A 1 103 ? -16.590 7.325 19.675 1.00 76.69 103 ALA A CA 1
ATOM 736 C C . ALA A 1 103 ? -15.265 7.020 20.397 1.00 76.69 103 ALA A C 1
ATOM 738 O O . ALA A 1 103 ? -15.232 6.250 21.362 1.00 76.69 103 ALA A O 1
ATOM 739 N N . VAL A 1 104 ? -14.175 7.669 19.974 1.00 78.06 104 VAL A N 1
ATOM 740 C CA . VAL A 1 104 ? -12.862 7.560 20.628 1.00 78.06 104 VAL A CA 1
ATOM 741 C C . VAL A 1 104 ? -12.880 8.202 22.017 1.00 78.06 104 VAL A C 1
ATOM 743 O O . VAL A 1 104 ? -12.348 7.626 22.968 1.00 78.06 104 VAL A O 1
ATOM 746 N N . ALA A 1 105 ? -13.531 9.359 22.158 1.00 79.62 105 ALA A N 1
ATOM 747 C CA . ALA A 1 105 ? -13.677 10.058 23.432 1.00 79.62 105 ALA A CA 1
ATOM 748 C C . ALA A 1 105 ? -14.575 9.306 24.428 1.00 79.62 105 ALA A C 1
ATOM 750 O O . ALA A 1 105 ? -14.376 9.426 25.636 1.00 79.62 105 ALA A O 1
ATOM 751 N N . ALA A 1 106 ? -15.522 8.496 23.945 1.00 85.69 106 ALA A N 1
ATOM 752 C CA . ALA A 1 106 ? -16.397 7.696 24.797 1.00 85.69 106 ALA A CA 1
ATOM 753 C C . ALA A 1 106 ? -15.673 6.519 25.480 1.00 85.69 106 ALA A C 1
ATOM 755 O O . ALA A 1 106 ? -16.050 6.127 26.585 1.00 85.69 106 ALA A O 1
ATOM 756 N N . GLN A 1 107 ? -14.647 5.928 24.8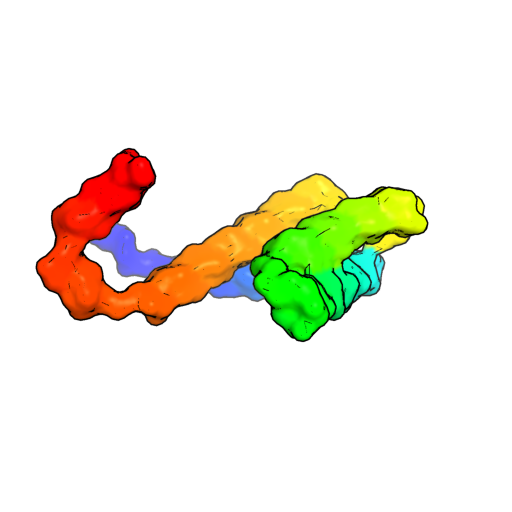49 1.00 87.62 107 GLN A N 1
ATOM 757 C CA . GLN A 1 107 ? -13.929 4.760 25.392 1.00 87.62 107 GLN A CA 1
ATOM 758 C C . GLN A 1 107 ? -12.401 4.817 25.167 1.00 87.62 107 GLN A C 1
ATOM 760 O O . GLN A 1 107 ? -11.815 3.864 24.638 1.00 87.62 107 GLN A O 1
ATOM 765 N N . PRO A 1 108 ? -11.707 5.877 25.626 1.00 83.25 108 PRO A N 1
ATOM 766 C CA . PRO A 1 108 ? -10.290 6.085 25.323 1.00 83.25 108 PRO A CA 1
ATOM 767 C C . PRO A 1 108 ? -9.395 5.013 25.957 1.00 83.25 108 PRO A C 1
ATOM 769 O O . PRO A 1 108 ? -8.414 4.584 25.353 1.00 83.25 108 PRO A O 1
ATOM 772 N N . LEU A 1 109 ? -9.755 4.521 27.147 1.00 82.12 109 LEU A N 1
ATOM 773 C CA . LEU A 1 109 ? -9.005 3.481 27.860 1.00 82.12 109 LEU A CA 1
ATOM 774 C C . LEU A 1 109 ? -9.043 2.124 27.147 1.00 82.12 109 LEU A C 1
ATOM 776 O O . LEU A 1 109 ? -8.020 1.451 27.072 1.00 82.12 109 LEU A O 1
ATOM 780 N N . ARG A 1 110 ? -10.198 1.726 26.599 1.00 82.81 110 ARG A N 1
ATOM 781 C CA . ARG A 1 110 ? -10.345 0.433 25.907 1.00 82.81 110 ARG A CA 1
ATOM 782 C C . ARG A 1 110 ? -9.633 0.432 24.561 1.00 82.81 110 ARG A C 1
ATOM 784 O O . ARG A 1 110 ? -8.966 -0.542 24.241 1.00 82.81 110 ARG A O 1
ATOM 791 N N . LEU A 1 111 ? -9.714 1.540 23.825 1.00 84.19 111 LEU A N 1
ATOM 792 C CA . LEU A 1 111 ? -8.953 1.726 22.588 1.00 84.19 111 LEU A CA 1
ATOM 793 C C . LEU A 1 111 ? -7.444 1.751 22.846 1.00 84.19 111 LEU A C 1
ATOM 795 O O . LEU A 1 111 ? -6.693 1.125 22.106 1.00 84.19 111 LEU A O 1
ATOM 799 N N . SER A 1 112 ? -7.001 2.415 23.917 1.00 84.62 112 SER A N 1
ATOM 800 C CA . SER A 1 112 ? -5.579 2.457 24.285 1.00 84.62 112 SER A CA 1
ATOM 801 C C . SER A 1 112 ? -5.056 1.079 24.694 1.00 84.62 112 SER A C 1
ATOM 803 O O . SER A 1 112 ? -3.975 0.687 24.268 1.00 84.62 112 SER A O 1
ATOM 805 N N . LEU A 1 113 ? -5.828 0.319 25.476 1.00 87.00 113 LEU A N 1
ATOM 806 C CA . LEU A 1 113 ? -5.462 -1.047 25.853 1.00 87.00 113 LEU A CA 1
ATOM 807 C C . LEU A 1 113 ? -5.422 -1.986 24.644 1.00 87.00 113 LEU A C 1
ATOM 809 O O . LEU A 1 113 ? -4.467 -2.741 24.525 1.00 87.00 113 LEU A O 1
ATOM 813 N N . LEU A 1 114 ? -6.391 -1.885 23.729 1.00 86.88 114 LEU A N 1
ATOM 814 C CA . LEU A 1 114 ? -6.418 -2.677 22.496 1.00 86.88 114 LEU A CA 1
ATOM 815 C C . LEU A 1 114 ? -5.265 -2.319 21.540 1.00 86.88 114 LEU A C 1
ATOM 817 O O . LEU A 1 114 ? -4.769 -3.171 20.814 1.00 86.88 114 LEU A O 1
ATOM 821 N N . ALA A 1 115 ? -4.819 -1.060 21.535 1.00 84.69 115 ALA A N 1
ATOM 822 C CA . ALA A 1 115 ? -3.676 -0.630 20.731 1.00 84.69 115 ALA A CA 1
ATOM 823 C C . ALA A 1 115 ? -2.325 -1.095 21.308 1.00 84.69 115 ALA A C 1
ATOM 825 O O . ALA A 1 115 ? -1.370 -1.274 20.554 1.00 84.69 115 ALA A O 1
ATOM 826 N N . ILE A 1 116 ? -2.231 -1.260 22.632 1.00 91.44 116 ILE A N 1
ATOM 827 C CA . ILE A 1 116 ? -1.005 -1.683 23.330 1.00 91.44 116 ILE A CA 1
ATOM 828 C C . ILE A 1 116 ? -0.907 -3.213 23.411 1.00 91.44 116 ILE A C 1
ATOM 830 O O . ILE A 1 116 ? 0.193 -3.757 23.323 1.00 91.44 116 ILE A O 1
ATOM 834 N N . VAL A 1 117 ? -2.037 -3.902 23.573 1.00 79.88 117 VAL A N 1
ATOM 835 C CA . VAL A 1 117 ? -2.125 -5.362 23.682 1.00 79.88 117 VAL A CA 1
ATOM 836 C C . VAL A 1 117 ? -3.119 -5.859 22.623 1.00 79.88 117 VAL A C 1
ATOM 838 O O . VAL A 1 117 ? -4.325 -5.723 22.841 1.00 79.88 117 VAL A O 1
ATOM 841 N N . PRO A 1 118 ? -2.630 -6.357 21.471 1.00 60.09 118 PRO A N 1
ATOM 842 C CA . PRO A 1 118 ? -3.474 -6.835 20.377 1.00 60.09 118 PRO A CA 1
ATOM 843 C C . PRO A 1 118 ? -4.161 -8.171 20.684 1.00 60.09 118 PRO A C 1
ATOM 845 O O . PRO A 1 118 ? -3.602 -8.971 21.472 1.00 60.09 118 PRO A O 1
#